Protein AF-A0A450WLZ1-F1 (afdb_monomer_lite)

Secondary structure (DSSP, 8-state):
---SS--S-HHHHHT-SGGGSHHHHTTSHHHHTTHHHHHTTSTTTS-TT-----HHHHHS-SSHHHHHHHHHHHHHHHHHHHTTSSSSHHHHHHHHHHHHHHHHHHHHHTTTHHHHTTS-GGG--

pLDDT: mean 86.76, std 15.59, range [37.06, 98.19]

Organism: NCBI:txid2126342

Foldseek 3Di:
DDDPPDPVDPCCLQPNCVVLDLCNVCVAVLCVVPVVVVVPPDCQCDHPVPHHDGPNLQQADPDNVSNNVSSVVCVVVVVVSVVCQRSDVVSCVVCVVVVVVVSVVVCVVVVVNSCVVPDDPVRDD

InterPro domains:
  IPR005126 NapC/NirT cytochrome c, N-terminal [PF03264] (16-125)
  IPR036280 Multiheme cytochrome superfamily [SSF48695] (17-120)
  IPR038266 NapC/NirT cytochrome c supe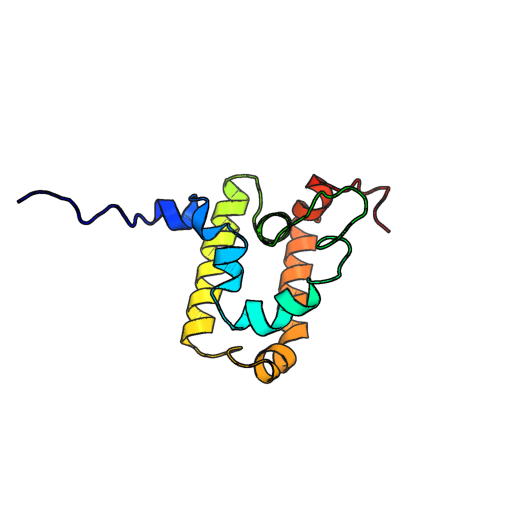rfamily [G3DSA:1.10.3820.10] (1-125)
  IPR051174 Cytochrome c-type Electron Transfer [PTHR30333] (3-121)

Structure (mmCIF, N/CA/C/O backbone):
data_AF-A0A450WLZ1-F1
#
_entry.id   AF-A0A450WLZ1-F1
#
loop_
_atom_site.group_PDB
_atom_site.id
_atom_site.type_symbol
_atom_site.label_atom_id
_atom_site.label_alt_id
_atom_site.label_comp_id
_atom_site.label_asym_id
_atom_site.label_entity_id
_atom_site.label_seq_id
_atom_site.pdbx_PDB_ins_code
_atom_site.Cartn_x
_atom_site.Cartn_y
_atom_site.Cartn_z
_atom_site.occupancy
_atom_site.B_iso_or_equiv
_atom_site.auth_seq_id
_atom_site.auth_comp_id
_atom_site.auth_asym_id
_atom_site.auth_atom_id
_atom_site.pdbx_PDB_model_num
ATOM 1 N N . MET A 1 1 ? -20.859 33.215 -15.738 1.00 41.16 1 MET A N 1
ATOM 2 C CA . MET A 1 1 ? -21.503 31.956 -16.168 1.00 41.16 1 MET A CA 1
ATOM 3 C C . MET A 1 1 ? -20.507 31.221 -17.057 1.00 41.16 1 MET A C 1
ATOM 5 O O . MET A 1 1 ? -20.238 31.728 -18.134 1.00 41.16 1 MET A O 1
ATOM 9 N N . GLY A 1 2 ? -19.891 30.125 -16.598 1.00 37.06 2 GLY A N 1
ATOM 10 C CA . GLY A 1 2 ? -18.996 29.325 -17.452 1.00 37.06 2 GLY A CA 1
ATOM 11 C C . GLY A 1 2 ? -17.795 28.695 -16.744 1.00 37.06 2 GLY A C 1
ATOM 12 O O . GLY A 1 2 ? -16.688 29.202 -16.850 1.00 37.06 2 GLY A O 1
ATOM 13 N N . THR A 1 3 ? -18.041 27.562 -16.078 1.00 39.88 3 THR A N 1
ATOM 14 C CA . THR A 1 3 ? -17.095 26.436 -15.887 1.00 39.88 3 THR A CA 1
ATOM 15 C C . THR A 1 3 ? -15.750 26.690 -15.177 1.00 39.88 3 THR A C 1
ATOM 17 O O . THR A 1 3 ? -14.693 26.656 -15.794 1.00 39.88 3 THR A O 1
ATOM 20 N N . ILE A 1 4 ? -15.776 26.783 -13.838 1.00 45.53 4 ILE A N 1
ATOM 21 C CA . ILE A 1 4 ? -14.622 26.493 -12.945 1.00 45.53 4 ILE A CA 1
ATOM 22 C C . ILE A 1 4 ? -15.029 25.444 -11.881 1.00 45.53 4 ILE A C 1
ATOM 24 O O . ILE A 1 4 ? -14.676 25.530 -10.714 1.00 45.53 4 ILE A O 1
ATOM 28 N N . LEU A 1 5 ? -15.831 24.440 -12.253 1.00 43.47 5 LEU A N 1
ATOM 29 C CA . LEU A 1 5 ? -16.276 23.378 -11.329 1.00 43.47 5 LEU A CA 1
ATOM 30 C C . LEU A 1 5 ? -16.303 21.995 -12.002 1.00 43.47 5 LEU A C 1
ATOM 32 O O . LEU A 1 5 ? -17.288 21.273 -11.922 1.00 43.47 5 LEU A O 1
ATOM 36 N N . GLY A 1 6 ? -15.225 21.624 -12.697 1.00 38.75 6 GLY A N 1
ATOM 37 C CA . GLY A 1 6 ? -15.117 20.303 -13.339 1.00 38.75 6 GLY A CA 1
ATOM 38 C C . GLY A 1 6 ? -13.728 19.664 -13.292 1.00 38.75 6 GLY A C 1
ATOM 39 O O . GLY A 1 6 ? -13.508 18.673 -13.974 1.00 38.75 6 GLY A O 1
ATOM 40 N N . GLY A 1 7 ? -12.793 20.240 -12.528 1.00 38.53 7 GLY A N 1
ATOM 41 C CA . GLY A 1 7 ? -11.370 19.869 -12.516 1.00 38.53 7 GLY A CA 1
ATOM 42 C C . GLY A 1 7 ? -10.919 18.969 -11.361 1.00 38.53 7 GLY A C 1
ATOM 43 O O . GLY A 1 7 ? -9.737 18.656 -11.279 1.00 38.53 7 GLY A O 1
ATOM 44 N N . CYS A 1 8 ? -11.824 18.509 -10.490 1.00 41.72 8 CYS A N 1
ATOM 45 C CA . CYS A 1 8 ? -11.565 17.375 -9.583 1.00 41.72 8 CYS A CA 1
ATOM 46 C C . CYS A 1 8 ? -11.779 16.052 -10.338 1.00 41.72 8 CYS A C 1
ATOM 48 O O . CYS A 1 8 ? -12.502 15.162 -9.893 1.00 41.72 8 CYS A O 1
ATOM 50 N N . SER A 1 9 ? -11.246 16.000 -11.557 1.00 47.72 9 SER A N 1
ATOM 51 C CA . SER A 1 9 ? -11.613 15.064 -12.605 1.00 47.72 9 SER A CA 1
ATOM 52 C C . SER A 1 9 ? -11.312 13.636 -12.175 1.00 47.72 9 SER A C 1
ATOM 54 O O . SER A 1 9 ? -10.248 13.354 -11.633 1.00 47.72 9 SER A O 1
ATOM 56 N N . PHE A 1 10 ? -12.220 12.720 -12.496 1.00 50.94 10 PHE A N 1
ATOM 57 C CA . PHE A 1 10 ? -12.046 11.266 -12.426 1.00 50.94 10 PHE A CA 1
ATOM 58 C C . PHE A 1 10 ? -10.652 10.793 -12.908 1.00 50.94 10 PHE A C 1
ATOM 60 O O . PHE A 1 10 ? -10.076 9.847 -12.371 1.00 50.94 10 PHE A O 1
ATOM 67 N N . ASP A 1 11 ? -10.061 11.534 -13.847 1.00 49.69 11 ASP A N 1
ATOM 68 C CA . ASP A 1 11 ? -8.704 11.359 -14.364 1.00 49.69 11 ASP A CA 1
ATOM 69 C C . ASP A 1 11 ? -7.594 11.543 -13.305 1.00 49.69 11 ASP A C 1
ATOM 71 O O . ASP A 1 11 ? -6.676 10.732 -13.215 1.00 49.69 11 ASP A O 1
ATOM 75 N N . ALA A 1 12 ? -7.703 12.526 -12.407 1.00 58.44 12 ALA A N 1
ATOM 76 C CA . ALA A 1 12 ? -6.740 12.733 -11.321 1.00 58.44 12 ALA A CA 1
ATOM 77 C C . ALA A 1 12 ? -6.743 11.579 -10.300 1.00 58.44 12 ALA A C 1
ATOM 79 O O . ALA A 1 12 ? -5.715 11.290 -9.692 1.00 58.44 12 ALA A O 1
ATOM 80 N N . MET A 1 13 ? -7.872 10.881 -10.140 1.00 61.84 13 MET A N 1
ATOM 81 C CA . MET A 1 13 ? -7.972 9.705 -9.271 1.00 61.84 13 MET A CA 1
ATOM 82 C C . MET A 1 13 ? -7.423 8.444 -9.955 1.00 61.84 13 MET A C 1
ATOM 84 O O . MET A 1 13 ? -6.726 7.643 -9.322 1.00 61.84 13 MET A O 1
ATOM 88 N N . LEU A 1 14 ? -7.707 8.276 -11.254 1.00 68.75 14 LEU A N 1
ATOM 89 C CA . LEU A 1 14 ? -7.327 7.092 -12.029 1.00 68.75 14 LEU A CA 1
ATOM 90 C C . LEU A 1 14 ? -5.892 7.112 -12.570 1.00 68.75 14 LEU A C 1
ATOM 92 O O . LEU A 1 14 ? -5.263 6.063 -12.683 1.00 68.75 14 LEU A O 1
ATOM 96 N N . THR A 1 15 ? -5.343 8.271 -12.902 1.00 67.88 15 THR A N 1
ATOM 97 C CA . THR A 1 15 ? -3.999 8.371 -13.493 1.00 67.88 15 THR A CA 1
ATOM 98 C C . THR A 1 15 ? -3.092 9.340 -12.745 1.00 67.88 15 THR A C 1
ATOM 100 O O . THR A 1 15 ? -1.868 9.207 -12.845 1.00 67.88 15 THR A O 1
ATOM 103 N N . GLY A 1 16 ? -3.667 10.244 -11.946 1.00 71.94 16 GLY A N 1
ATOM 104 C CA . GLY A 1 16 ? -2.936 11.250 -11.185 1.00 71.94 16 GLY A CA 1
ATOM 105 C C . GLY A 1 16 ? -2.039 10.676 -10.085 1.00 71.94 16 GLY A C 1
ATOM 106 O O . GLY A 1 16 ? -2.335 9.663 -9.454 1.00 71.94 16 GLY A O 1
ATOM 107 N N . LYS A 1 17 ? -0.919 11.371 -9.857 1.00 73.94 17 LYS A N 1
ATOM 108 C CA . LYS A 1 17 ? 0.143 10.975 -8.917 1.00 73.94 17 LYS A CA 1
ATOM 109 C C . LYS A 1 17 ? -0.215 11.206 -7.446 1.00 73.94 17 LYS A C 1
ATOM 111 O O . LYS A 1 17 ? 0.434 10.651 -6.570 1.00 73.94 17 LYS A O 1
ATOM 116 N N . THR A 1 18 ? -1.223 12.027 -7.159 1.00 83.00 18 THR A N 1
ATOM 117 C CA . THR A 1 18 ? -1.636 12.353 -5.784 1.00 83.00 18 THR A CA 1
ATOM 118 C C . THR A 1 18 ? -2.213 11.131 -5.080 1.00 83.00 18 THR A C 1
ATOM 120 O O . THR A 1 18 ? -1.766 10.789 -3.993 1.00 83.00 18 THR A O 1
ATOM 123 N N . ALA A 1 19 ? -3.121 10.419 -5.749 1.00 82.69 19 ALA A N 1
ATOM 124 C CA . ALA A 1 19 ? -3.712 9.173 -5.268 1.00 82.69 19 ALA A CA 1
ATOM 125 C C . ALA A 1 19 ? -2.750 7.968 -5.335 1.00 82.69 19 ALA A C 1
ATOM 127 O O . ALA A 1 19 ? -3.138 6.857 -4.982 1.00 82.69 19 ALA A O 1
ATOM 128 N N . ASP A 1 20 ? -1.522 8.176 -5.821 1.00 89.19 20 ASP A N 1
ATOM 129 C CA . ASP A 1 20 ? -0.455 7.174 -5.810 1.00 89.19 20 ASP A CA 1
ATOM 130 C C . ASP A 1 20 ? 0.552 7.418 -4.676 1.00 89.19 20 ASP A C 1
ATOM 132 O O . ASP A 1 20 ? 1.356 6.546 -4.376 1.00 89.19 20 ASP A O 1
ATOM 136 N N . ALA A 1 21 ? 0.553 8.592 -4.044 1.00 91.12 21 ALA A N 1
ATOM 137 C CA . ALA A 1 21 ? 1.549 8.923 -3.034 1.00 91.12 21 ALA A CA 1
ATOM 138 C C . ALA A 1 21 ? 1.350 8.109 -1.742 1.00 91.12 21 ALA A C 1
ATOM 140 O O . ALA A 1 21 ? 0.221 7.923 -1.290 1.00 91.12 21 ALA A O 1
ATOM 141 N N . GLU A 1 22 ? 2.447 7.724 -1.080 1.00 93.81 22 GLU A N 1
ATOM 142 C CA . GLU A 1 22 ? 2.417 7.084 0.250 1.00 93.81 22 GLU A CA 1
ATOM 143 C C . GLU A 1 22 ? 1.579 7.899 1.247 1.00 93.81 22 GLU A C 1
ATOM 145 O O . GLU A 1 22 ? 0.730 7.340 1.937 1.00 93.81 22 GLU A O 1
ATOM 150 N N . ALA A 1 23 ? 1.724 9.231 1.233 1.00 92.81 23 ALA A N 1
ATOM 151 C CA . ALA A 1 23 ? 0.946 10.152 2.063 1.00 92.81 23 ALA A CA 1
ATOM 152 C C . ALA A 1 23 ? -0.576 10.036 1.853 1.00 92.81 23 ALA A C 1
ATOM 154 O O . ALA A 1 23 ? -1.339 10.230 2.795 1.00 92.81 23 ALA A O 1
ATOM 155 N N . TYR A 1 24 ? -1.026 9.707 0.638 1.00 91.75 24 TYR A N 1
ATOM 156 C CA . TYR A 1 24 ? -2.439 9.452 0.368 1.00 91.75 24 TYR A CA 1
ATOM 157 C C . TYR A 1 24 ? -2.868 8.094 0.927 1.00 91.75 24 TYR A C 1
ATOM 159 O O . TYR A 1 24 ? -3.894 8.011 1.599 1.00 91.75 24 TYR A O 1
ATOM 167 N N . CYS A 1 25 ? -2.065 7.046 0.725 1.00 92.00 25 CYS A N 1
ATOM 168 C CA . CYS A 1 25 ? -2.351 5.713 1.260 1.00 92.00 25 CYS A CA 1
ATOM 169 C C . CYS A 1 25 ? -2.506 5.725 2.790 1.00 92.00 25 CYS A C 1
ATOM 171 O O . CYS A 1 25 ? -3.435 5.119 3.313 1.00 92.00 25 CYS A O 1
ATOM 173 N N . ILE A 1 26 ? -1.644 6.457 3.503 1.00 95.44 26 ILE A N 1
ATOM 174 C CA . ILE A 1 26 ? -1.684 6.557 4.974 1.00 95.44 26 ILE A CA 1
ATOM 175 C C . ILE A 1 26 ? -2.569 7.701 5.491 1.00 95.44 26 ILE A C 1
ATOM 177 O O . ILE A 1 26 ? -2.573 7.989 6.688 1.00 95.44 26 ILE A O 1
ATOM 181 N N . SER A 1 27 ? -3.317 8.372 4.611 1.00 94.12 27 SER A N 1
ATOM 182 C CA . SER A 1 27 ? -4.311 9.364 5.040 1.00 94.12 27 SER A CA 1
ATOM 183 C C . SER A 1 27 ? -5.518 8.704 5.723 1.00 94.12 27 SER A C 1
ATOM 185 O O . SER A 1 27 ? -6.153 9.315 6.582 1.00 94.12 27 SER A O 1
ATOM 187 N N . CYS A 1 28 ? -5.782 7.435 5.395 1.00 93.44 28 CYS A N 1
ATOM 188 C CA . CYS A 1 28 ? -6.763 6.580 6.053 1.00 93.44 28 CYS A CA 1
ATOM 189 C C . CYS A 1 28 ? -6.135 5.862 7.259 1.00 93.44 28 CYS A C 1
ATOM 191 O O . CYS A 1 28 ? -5.003 5.372 7.199 1.00 93.44 28 CYS A O 1
ATOM 193 N N . HIS A 1 29 ? -6.888 5.781 8.355 1.00 95.44 29 HIS A N 1
ATOM 194 C CA . HIS A 1 29 ? -6.420 5.211 9.618 1.00 95.44 29 HIS A CA 1
ATOM 195 C C . HIS A 1 29 ? -6.209 3.694 9.522 1.00 95.44 29 HIS A C 1
ATOM 197 O O . HIS A 1 29 ? -5.293 3.167 10.144 1.00 95.44 29 HIS A O 1
ATOM 203 N N . GLU A 1 30 ? -6.970 3.002 8.672 1.00 96.00 30 GLU A N 1
ATOM 204 C CA . GLU A 1 30 ? -6.898 1.550 8.514 1.00 96.00 30 GLU A CA 1
ATOM 205 C C . GLU A 1 30 ? -5.520 1.088 8.061 1.00 96.00 30 GLU A C 1
ATOM 207 O O . GLU A 1 30 ? -5.025 0.089 8.564 1.00 96.00 30 GLU A O 1
ATOM 212 N N . LEU A 1 31 ? -4.878 1.817 7.143 1.00 95.94 31 LEU A N 1
ATOM 213 C CA . LEU A 1 31 ? -3.515 1.508 6.705 1.00 95.94 31 LEU A CA 1
ATOM 214 C C . LEU A 1 31 ? -2.466 2.122 7.631 1.00 95.94 31 LEU A C 1
ATOM 216 O O . LEU A 1 31 ? -1.477 1.460 7.945 1.00 95.94 31 LEU A O 1
ATOM 220 N N . ARG A 1 32 ? -2.677 3.369 8.074 1.00 96.81 32 ARG A N 1
ATOM 221 C CA . ARG A 1 32 ? -1.730 4.107 8.923 1.00 96.81 32 ARG A CA 1
ATOM 222 C C . ARG A 1 32 ? -1.474 3.409 10.256 1.00 96.81 32 ARG A C 1
ATOM 224 O O . ARG A 1 32 ? -0.328 3.356 10.698 1.00 96.81 32 ARG A O 1
ATOM 231 N N . ASP A 1 33 ? -2.524 2.886 10.876 1.00 96.56 33 ASP A N 1
ATOM 232 C CA . ASP A 1 33 ? -2.472 2.351 12.237 1.00 96.56 33 ASP A CA 1
ATOM 233 C C . ASP A 1 33 ? -2.195 0.833 12.246 1.00 96.56 33 ASP A C 1
ATOM 235 O O . ASP A 1 33 ? -1.989 0.258 13.311 1.00 96.56 33 ASP A O 1
ATOM 239 N N . THR A 1 34 ? -2.137 0.186 11.069 1.00 95.62 34 THR A N 1
ATOM 240 C CA . THR A 1 34 ? -1.841 -1.252 10.919 1.00 95.62 34 THR A CA 1
ATOM 241 C C . THR A 1 34 ? -0.608 -1.496 10.031 1.00 95.62 34 THR A C 1
ATOM 243 O O . THR A 1 34 ? 0.524 -1.353 10.489 1.00 95.62 34 THR A O 1
ATOM 246 N N . VAL A 1 35 ? -0.798 -1.802 8.744 1.00 95.38 35 VAL A N 1
ATOM 247 C CA . VAL A 1 35 ? 0.231 -2.240 7.788 1.00 95.38 35 VAL A CA 1
ATOM 248 C C . VAL A 1 35 ? 1.367 -1.231 7.652 1.00 95.38 35 VAL A C 1
ATOM 250 O O . VAL A 1 35 ? 2.513 -1.628 7.460 1.00 95.38 35 VAL A O 1
ATOM 253 N N . TYR A 1 36 ? 1.090 0.071 7.768 1.00 96.88 36 TYR A N 1
ATOM 254 C CA . TYR A 1 36 ? 2.152 1.072 7.733 1.00 96.88 36 TYR A CA 1
ATOM 255 C C . TYR A 1 36 ? 3.128 0.895 8.899 1.00 96.88 36 TYR A C 1
ATOM 257 O O . TYR A 1 36 ? 4.332 0.939 8.670 1.00 96.88 36 TYR A O 1
ATOM 265 N N . GLN A 1 37 ? 2.638 0.605 10.109 1.00 96.50 37 GLN A N 1
ATOM 266 C CA . GLN A 1 37 ? 3.491 0.351 11.275 1.00 96.50 37 GLN A CA 1
ATOM 267 C C . GLN A 1 37 ? 4.359 -0.899 11.090 1.00 96.50 37 GLN A C 1
ATOM 269 O O . GLN A 1 37 ? 5.510 -0.902 11.505 1.00 96.50 37 GLN A O 1
ATOM 274 N N . GLU A 1 38 ? 3.841 -1.932 10.420 1.00 94.12 38 GLU A N 1
ATOM 275 C CA . GLU A 1 38 ? 4.607 -3.142 10.081 1.00 94.12 38 GLU A CA 1
ATOM 276 C C . GLU A 1 38 ? 5.650 -2.899 8.992 1.00 94.12 38 GLU A C 1
ATOM 278 O O . GLU A 1 38 ? 6.704 -3.528 8.985 1.00 94.12 38 GLU A O 1
ATOM 283 N N . TYR A 1 39 ? 5.350 -2.008 8.048 1.00 95.00 39 TYR A N 1
ATOM 284 C CA . TYR A 1 39 ? 6.284 -1.613 7.004 1.00 95.00 39 TYR A CA 1
ATOM 285 C C . TYR A 1 39 ? 7.459 -0.812 7.579 1.00 95.00 39 TYR A C 1
ATOM 287 O O . TYR A 1 39 ? 8.594 -0.990 7.119 1.00 95.00 39 TYR A O 1
ATOM 295 N N . LEU A 1 40 ? 7.218 0.035 8.587 1.00 94.38 40 LEU A N 1
ATOM 296 C CA . LEU A 1 40 ? 8.280 0.750 9.293 1.00 94.38 40 LEU A CA 1
ATOM 297 C C . LEU A 1 40 ? 9.285 -0.251 9.886 1.00 94.38 40 LEU A C 1
ATOM 299 O O . LEU A 1 40 ? 8.931 -1.206 10.565 1.00 94.38 40 LEU A O 1
ATOM 303 N N . GLY A 1 41 ? 10.569 -0.034 9.607 1.00 89.00 41 GLY A N 1
ATOM 304 C CA . GLY A 1 41 ? 11.648 -0.920 10.061 1.00 89.00 41 GLY A CA 1
ATOM 305 C C . GLY A 1 41 ? 11.920 -2.138 9.168 1.00 89.00 41 GLY A C 1
ATOM 306 O O . GLY A 1 41 ? 12.881 -2.861 9.423 1.00 89.00 41 GLY A O 1
ATOM 307 N N . THR A 1 42 ? 11.154 -2.352 8.093 1.00 93.81 42 THR A N 1
ATOM 308 C CA . THR A 1 42 ? 11.489 -3.369 7.079 1.00 93.81 42 THR A CA 1
ATOM 309 C C . THR A 1 42 ? 12.653 -2.929 6.188 1.00 93.81 42 THR A C 1
ATOM 311 O O . THR A 1 42 ? 12.958 -1.741 6.080 1.00 93.81 42 THR A O 1
ATOM 314 N N . ILE A 1 43 ? 13.247 -3.877 5.453 1.00 92.06 43 ILE A N 1
ATOM 315 C CA . ILE A 1 43 ? 14.296 -3.597 4.454 1.00 92.06 43 ILE A CA 1
ATOM 316 C C . ILE A 1 43 ? 13.831 -2.661 3.322 1.00 92.06 43 ILE A C 1
ATOM 318 O O . ILE A 1 43 ? 14.642 -1.962 2.711 1.00 92.06 43 ILE A O 1
ATOM 322 N N . HIS A 1 44 ? 12.522 -2.626 3.052 1.00 93.00 44 HIS A N 1
ATOM 323 C CA . HIS A 1 44 ? 11.924 -1.742 2.052 1.00 93.00 44 HIS A CA 1
ATOM 324 C C . HIS A 1 44 ? 11.747 -0.317 2.586 1.00 93.00 44 HIS A C 1
ATOM 326 O O . HIS A 1 44 ? 11.876 0.643 1.824 1.00 93.00 44 HIS A O 1
ATOM 332 N N . HIS A 1 45 ? 11.531 -0.172 3.898 1.00 92.94 45 HIS A N 1
ATOM 333 C CA . HIS A 1 45 ? 11.482 1.123 4.563 1.00 92.94 45 HIS A CA 1
ATOM 334 C C . HIS A 1 45 ? 12.876 1.695 4.837 1.00 92.94 45 HIS A C 1
ATOM 336 O O . HIS A 1 45 ? 13.104 2.874 4.588 1.00 92.94 45 HIS A O 1
ATOM 342 N N . PHE A 1 46 ? 13.810 0.890 5.342 1.00 89.12 46 PHE A N 1
ATOM 343 C CA . PHE A 1 46 ? 15.152 1.337 5.704 1.00 89.12 46 PHE A CA 1
ATOM 344 C C . PHE A 1 46 ? 16.206 0.352 5.200 1.00 89.12 46 PHE A C 1
ATOM 346 O O . PHE A 1 46 ? 16.206 -0.824 5.558 1.00 89.12 46 PHE A O 1
ATOM 353 N N . ASN A 1 47 ? 17.144 0.841 4.389 1.00 85.62 47 ASN A N 1
ATOM 354 C CA . ASN A 1 47 ? 18.264 0.046 3.900 1.00 85.62 47 ASN A CA 1
ATOM 355 C C . ASN A 1 47 ? 19.544 0.867 3.769 1.00 85.62 47 ASN A C 1
ATOM 357 O O . ASN A 1 47 ? 19.539 2.095 3.719 1.00 85.62 47 ASN A O 1
ATOM 361 N N . ARG A 1 48 ? 20.656 0.134 3.665 1.00 88.06 48 ARG A N 1
ATOM 362 C CA . ARG A 1 48 ? 22.022 0.668 3.589 1.00 88.06 48 ARG A CA 1
ATOM 363 C C . ARG A 1 48 ? 22.291 1.553 2.368 1.00 88.06 48 ARG A C 1
ATOM 365 O O . ARG A 1 48 ? 23.229 2.335 2.391 1.00 88.06 48 ARG A O 1
ATOM 372 N N . THR A 1 49 ? 21.509 1.397 1.302 1.00 88.88 49 THR A N 1
ATOM 373 C CA . THR A 1 49 ? 21.679 2.123 0.036 1.00 88.88 49 THR A CA 1
ATOM 374 C C . THR A 1 49 ? 20.883 3.427 -0.019 1.00 88.88 49 THR A C 1
ATOM 376 O O . THR A 1 49 ? 21.084 4.215 -0.936 1.00 88.88 49 THR A O 1
ATOM 379 N N . GLY A 1 50 ? 19.974 3.664 0.935 1.00 84.19 50 GLY A N 1
ATOM 380 C CA . GLY A 1 50 ? 19.142 4.872 0.994 1.00 84.19 50 GLY A CA 1
ATOM 381 C C . GLY A 1 50 ? 17.983 4.919 -0.014 1.00 84.19 50 GLY A C 1
ATOM 382 O O . GLY A 1 50 ? 17.251 5.905 -0.049 1.00 84.19 50 GLY A O 1
ATOM 383 N N . VAL A 1 51 ? 17.782 3.867 -0.814 1.00 87.19 51 VAL A N 1
ATOM 384 C CA . VAL A 1 51 ? 16.697 3.761 -1.804 1.00 87.19 51 VAL A CA 1
ATOM 385 C C . VAL A 1 51 ? 15.490 3.117 -1.140 1.00 87.19 51 VAL A C 1
ATOM 387 O O . VAL A 1 51 ? 15.559 1.952 -0.781 1.00 87.19 51 VAL A O 1
ATOM 390 N N . ARG A 1 52 ? 14.373 3.826 -0.984 1.00 90.31 52 ARG A N 1
ATOM 391 C CA . ARG A 1 52 ? 13.186 3.291 -0.294 1.00 90.31 52 ARG A CA 1
ATOM 392 C C . ARG A 1 52 ? 12.112 2.874 -1.291 1.00 90.31 52 ARG A C 1
ATOM 394 O O . ARG A 1 52 ? 11.788 3.650 -2.185 1.00 90.31 52 ARG A O 1
ATOM 401 N N . ALA A 1 53 ? 11.551 1.681 -1.103 1.00 92.94 53 ALA A N 1
ATOM 402 C CA . ALA A 1 53 ? 10.345 1.257 -1.806 1.00 92.94 53 ALA A CA 1
ATOM 403 C C . ALA A 1 53 ? 9.138 1.631 -0.946 1.00 92.94 53 ALA A C 1
ATOM 405 O O . ALA A 1 53 ? 9.031 1.203 0.200 1.00 92.94 53 ALA A O 1
ATOM 406 N N . THR A 1 54 ? 8.253 2.454 -1.492 1.00 93.44 54 THR A N 1
ATOM 407 C CA . THR A 1 54 ? 7.083 2.998 -0.795 1.00 93.44 54 THR A CA 1
ATOM 408 C C . THR A 1 54 ? 5.807 2.251 -1.188 1.00 93.44 54 THR A C 1
ATOM 410 O O . THR A 1 54 ? 5.824 1.375 -2.053 1.00 93.44 54 THR A O 1
ATOM 413 N N . CYS A 1 55 ? 4.667 2.590 -0.574 1.00 93.75 55 CYS A N 1
ATOM 414 C CA . CYS A 1 55 ? 3.373 1.961 -0.871 1.00 93.75 55 CYS A CA 1
ATOM 415 C C . CYS A 1 55 ? 3.068 1.777 -2.378 1.00 93.75 55 CYS A C 1
ATOM 417 O O . CYS A 1 55 ? 2.732 0.652 -2.766 1.00 93.75 55 CYS A O 1
ATOM 419 N N . PRO A 1 56 ? 3.171 2.810 -3.247 1.00 93.12 56 PRO A N 1
ATOM 420 C CA . PRO A 1 56 ? 2.890 2.653 -4.674 1.00 93.12 56 PRO A CA 1
ATOM 421 C C . PRO A 1 56 ? 3.823 1.691 -5.395 1.00 93.12 56 PRO A C 1
ATOM 423 O O . PRO A 1 56 ? 3.375 1.045 -6.337 1.00 93.12 56 PRO A O 1
ATOM 426 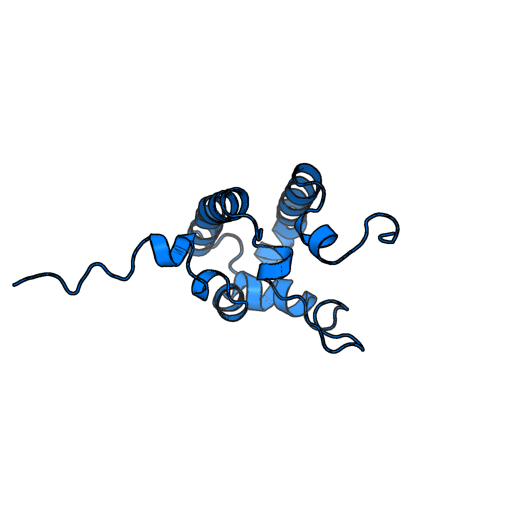N N . ASP A 1 57 ? 5.079 1.568 -4.967 1.00 93.69 57 ASP A N 1
ATOM 427 C CA . ASP A 1 57 ? 6.058 0.725 -5.655 1.00 93.69 57 ASP A CA 1
ATOM 428 C C . ASP A 1 57 ? 5.650 -0.754 -5.625 1.00 93.69 57 ASP A C 1
ATOM 430 O O . ASP A 1 57 ? 5.882 -1.475 -6.594 1.00 93.69 57 ASP A O 1
ATOM 434 N N . CYS A 1 58 ? 4.968 -1.178 -4.556 1.00 92.25 58 CYS A N 1
ATOM 435 C CA . CYS A 1 58 ? 4.474 -2.546 -4.388 1.00 92.25 58 CYS A CA 1
ATOM 436 C C . CYS A 1 58 ? 2.983 -2.710 -4.734 1.00 92.25 58 CYS A C 1
ATOM 438 O O . CYS A 1 58 ? 2.572 -3.776 -5.190 1.00 92.25 58 CYS A O 1
ATOM 440 N N . HIS A 1 59 ? 2.146 -1.692 -4.498 1.00 92.50 59 HIS A N 1
ATOM 441 C CA . HIS A 1 59 ? 0.686 -1.816 -4.631 1.00 92.50 59 HIS A CA 1
ATOM 442 C C . HIS A 1 59 ? 0.097 -1.211 -5.909 1.00 92.50 59 HIS A C 1
ATOM 444 O O . HIS A 1 59 ? -1.060 -1.509 -6.229 1.00 92.50 59 HIS A O 1
ATOM 450 N N . ILE A 1 60 ? 0.841 -0.371 -6.634 1.00 92.25 60 ILE A N 1
ATOM 451 C CA . ILE A 1 60 ? 0.361 0.323 -7.832 1.00 92.25 60 ILE A CA 1
ATOM 452 C C . ILE A 1 60 ? 1.235 -0.075 -9.025 1.00 92.25 60 ILE A C 1
ATOM 454 O O . ILE A 1 60 ? 2.380 0.359 -9.137 1.00 92.25 60 ILE A O 1
ATOM 458 N N . PRO A 1 61 ? 0.700 -0.870 -9.968 1.00 93.56 61 PRO A N 1
ATOM 459 C CA . PRO A 1 61 ? 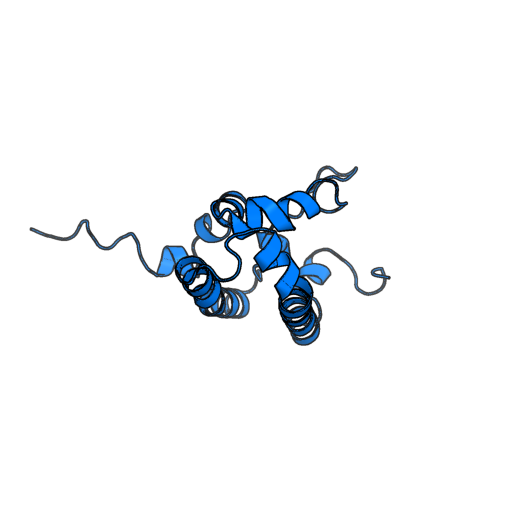1.459 -1.263 -11.145 1.00 93.56 61 PRO A CA 1
ATOM 460 C C . PRO A 1 61 ? 1.931 -0.043 -11.946 1.00 93.56 61 PRO A C 1
ATOM 462 O O . PRO A 1 61 ? 1.161 0.888 -12.180 1.00 93.56 61 PRO A O 1
ATOM 465 N N . ARG A 1 62 ? 3.175 -0.070 -12.436 1.00 90.38 62 ARG A N 1
ATOM 466 C CA . ARG A 1 62 ? 3.699 0.979 -13.332 1.00 90.38 62 ARG A CA 1
ATOM 467 C C . ARG A 1 62 ? 3.040 0.986 -14.722 1.00 90.38 62 ARG A C 1
ATOM 469 O O . ARG A 1 62 ? 2.766 2.077 -15.223 1.00 90.38 62 ARG A O 1
ATOM 476 N N . PRO A 1 63 ? 2.764 -0.170 -15.368 1.00 92.00 63 PRO A N 1
ATOM 477 C CA . PRO A 1 63 ? 2.121 -0.174 -16.680 1.00 92.00 63 PRO A CA 1
ATOM 478 C C . PRO A 1 63 ? 0.675 0.334 -16.606 1.00 92.00 63 PRO A C 1
ATOM 480 O O . PRO A 1 63 ? -0.068 -0.009 -15.684 1.00 92.00 63 PRO A O 1
ATOM 483 N N . LEU A 1 64 ? 0.260 1.110 -17.611 1.00 90.19 64 LEU A N 1
ATOM 484 C CA . LEU A 1 64 ? -1.011 1.844 -17.605 1.00 90.19 64 LEU A CA 1
ATOM 485 C C . LEU A 1 64 ? -2.239 0.946 -17.392 1.00 90.19 64 LEU A C 1
ATOM 487 O O . LEU A 1 64 ? -3.054 1.219 -16.515 1.00 90.19 64 LEU A O 1
ATOM 491 N N . PHE A 1 65 ? -2.381 -0.135 -18.165 1.00 92.56 65 PHE A N 1
ATOM 492 C CA . PHE A 1 65 ? -3.576 -0.983 -18.081 1.00 92.56 65 PHE A CA 1
ATOM 493 C C . PHE A 1 65 ? -3.715 -1.694 -16.719 1.00 92.56 65 PHE A C 1
ATOM 495 O O . PHE A 1 65 ? -4.773 -1.569 -16.097 1.00 92.56 65 PHE A O 1
ATOM 502 N N . PRO A 1 66 ? -2.674 -2.364 -16.181 1.00 93.56 66 PRO A N 1
ATOM 503 C CA . PRO A 1 66 ? -2.697 -2.876 -14.812 1.00 93.56 66 PRO A CA 1
ATOM 504 C C . PRO A 1 66 ? -2.954 -1.802 -13.745 1.00 93.56 66 PRO A C 1
ATOM 506 O O . PRO A 1 66 ? -3.710 -2.060 -12.806 1.00 93.56 66 PRO A O 1
ATOM 509 N N . LYS A 1 67 ? -2.383 -0.596 -13.891 1.00 92.44 67 LYS A N 1
ATOM 510 C CA . LYS A 1 67 ? -2.620 0.529 -12.971 1.00 92.44 67 LYS A CA 1
ATOM 511 C C . LYS A 1 67 ? -4.102 0.882 -12.895 1.00 92.44 67 LYS A C 1
ATOM 513 O O . LYS A 1 67 ? -4.675 0.934 -11.805 1.00 92.44 67 LYS A O 1
ATOM 518 N N . LEU A 1 68 ? -4.730 1.079 -14.055 1.00 91.62 68 LEU A N 1
ATOM 519 C CA . LEU A 1 68 ? -6.154 1.395 -14.158 1.00 91.62 68 LEU A CA 1
ATOM 520 C C . LEU A 1 68 ? -7.010 0.283 -13.543 1.00 91.62 68 LEU A C 1
ATOM 522 O O . LEU A 1 68 ? -7.883 0.563 -12.724 1.00 91.62 68 LEU A O 1
ATOM 526 N N . ALA A 1 69 ? -6.709 -0.982 -13.853 1.00 92.44 69 ALA A N 1
ATOM 527 C CA . ALA A 1 69 ? -7.415 -2.122 -13.275 1.00 92.44 69 ALA A CA 1
ATOM 528 C C . ALA A 1 69 ? -7.309 -2.157 -11.739 1.00 92.44 69 ALA A C 1
ATOM 530 O O . ALA A 1 69 ? -8.309 -2.390 -11.054 1.00 92.44 69 ALA A O 1
ATOM 531 N N . ARG A 1 70 ? -6.123 -1.886 -11.172 1.00 92.81 70 ARG A N 1
ATOM 532 C CA . ARG A 1 70 ? -5.944 -1.835 -9.715 1.00 92.81 70 ARG A CA 1
ATOM 533 C C . ARG A 1 70 ? -6.724 -0.684 -9.089 1.00 92.81 70 ARG A C 1
ATOM 535 O O . ARG A 1 70 ? -7.339 -0.902 -8.046 1.00 92.81 70 ARG A O 1
ATOM 542 N N . LYS A 1 71 ? -6.741 0.496 -9.710 1.00 90.62 71 LYS A N 1
ATOM 543 C CA . LYS A 1 71 ? -7.479 1.658 -9.197 1.00 90.62 71 LYS A CA 1
ATOM 544 C C . LYS A 1 71 ? -8.993 1.481 -9.255 1.00 90.62 71 LYS A C 1
ATOM 546 O O . LYS A 1 71 ? -9.661 1.815 -8.285 1.00 90.62 71 LYS A O 1
ATOM 551 N N . VAL A 1 72 ? -9.530 0.848 -10.301 1.00 90.69 72 VAL A N 1
ATOM 552 C CA . VAL A 1 72 ? -10.950 0.448 -10.332 1.00 90.69 72 VAL A CA 1
ATOM 553 C C . VAL A 1 72 ? -11.264 -0.513 -9.182 1.00 90.69 72 VAL A C 1
ATOM 555 O O . VAL A 1 72 ? -12.244 -0.321 -8.468 1.00 90.69 72 VAL A O 1
ATOM 558 N N . ARG A 1 73 ? -10.401 -1.506 -8.923 1.00 91.44 73 ARG A N 1
ATOM 559 C CA . ARG A 1 73 ? -10.564 -2.404 -7.764 1.00 91.44 73 ARG A CA 1
ATOM 560 C C . ARG A 1 73 ? -10.447 -1.671 -6.422 1.00 91.44 73 ARG A C 1
ATOM 562 O O . ARG A 1 73 ? -11.080 -2.090 -5.462 1.00 91.44 73 ARG A O 1
ATOM 569 N N . ALA A 1 74 ? -9.664 -0.594 -6.345 1.00 90.88 74 ALA A N 1
ATOM 570 C CA . ALA A 1 74 ? -9.462 0.184 -5.118 1.00 90.88 74 ALA A CA 1
ATOM 571 C C . ALA A 1 74 ? -10.704 0.989 -4.711 1.00 90.88 74 ALA A C 1
ATOM 573 O O . ALA A 1 74 ? -10.823 1.376 -3.555 1.00 90.88 74 ALA A O 1
ATOM 574 N N . VAL A 1 75 ? -11.680 1.166 -5.609 1.00 90.31 75 VAL A N 1
ATOM 575 C CA . VAL A 1 75 ? -12.994 1.725 -5.248 1.00 90.31 75 VAL A CA 1
ATOM 576 C C . VAL A 1 75 ? -13.670 0.887 -4.156 1.00 90.31 75 VAL A C 1
ATOM 578 O O . VAL A 1 75 ? -14.351 1.437 -3.292 1.00 90.31 75 VAL A O 1
ATOM 581 N N . ASN A 1 76 ? -13.436 -0.431 -4.129 1.00 92.75 76 ASN A N 1
ATOM 582 C CA . ASN A 1 76 ? -13.917 -1.270 -3.035 1.00 92.75 76 ASN A CA 1
ATOM 583 C C . ASN A 1 76 ? -13.288 -0.873 -1.691 1.00 92.75 76 ASN A C 1
ATOM 585 O O . ASN A 1 76 ? -13.975 -0.938 -0.683 1.00 92.75 76 ASN A O 1
ATOM 589 N N . ASP A 1 77 ? -12.031 -0.433 -1.657 1.00 92.94 77 ASP A N 1
ATOM 590 C CA . ASP A 1 77 ? -11.363 -0.043 -0.410 1.00 92.94 77 ASP A CA 1
ATOM 591 C C . ASP A 1 77 ? -12.064 1.190 0.200 1.00 92.94 77 ASP A C 1
ATOM 593 O O . ASP A 1 77 ? -12.348 1.208 1.396 1.00 92.94 77 ASP A O 1
ATOM 597 N N . LEU A 1 78 ? -12.497 2.145 -0.637 1.00 91.94 78 LEU A N 1
ATOM 598 C CA . LEU A 1 78 ? -13.328 3.285 -0.215 1.00 91.94 78 LEU A CA 1
ATOM 599 C C . LEU A 1 78 ? -14.714 2.855 0.285 1.00 91.94 78 LEU A C 1
ATOM 601 O O . LEU A 1 78 ? -15.196 3.360 1.297 1.00 91.94 78 LEU A O 1
ATOM 605 N N . TYR A 1 79 ? -15.362 1.909 -0.398 1.00 94.12 79 TYR A N 1
ATOM 606 C CA . TYR A 1 79 ? -16.641 1.365 0.065 1.00 94.12 79 TYR A CA 1
ATOM 607 C C . TYR A 1 79 ? -16.500 0.674 1.431 1.00 94.12 79 TYR A C 1
ATOM 609 O O . TYR A 1 79 ? -17.327 0.882 2.315 1.00 94.12 79 TYR A O 1
ATOM 617 N N . GLN A 1 80 ? -15.441 -0.119 1.630 1.00 95.88 80 GLN A N 1
ATOM 618 C CA . GLN A 1 80 ? -15.193 -0.824 2.890 1.00 95.88 80 GLN A CA 1
ATOM 619 C C . GLN A 1 80 ? -14.819 0.126 4.039 1.00 95.88 80 GLN A C 1
ATOM 621 O O . GLN A 1 80 ? -15.164 -0.188 5.180 1.00 95.88 80 GLN A O 1
ATOM 626 N N . HIS A 1 81 ? -14.167 1.257 3.738 1.00 94.06 81 HIS A N 1
ATOM 627 C CA . HIS A 1 81 ? -13.934 2.358 4.679 1.00 94.06 81 HIS A CA 1
ATOM 628 C C . HIS A 1 81 ? -15.266 2.935 5.174 1.00 94.06 81 HIS A C 1
ATOM 630 O O . HIS A 1 81 ? -15.535 2.934 6.371 1.00 94.06 81 HIS A O 1
ATOM 636 N N . VAL A 1 82 ? -16.161 3.325 4.255 1.00 96.00 82 VAL A N 1
ATOM 637 C CA . VAL A 1 82 ? -17.495 3.847 4.618 1.00 96.00 82 VAL A CA 1
ATOM 638 C C . VAL A 1 82 ? -18.329 2.802 5.366 1.00 96.00 82 VAL A C 1
ATOM 640 O O . VAL A 1 82 ? -19.071 3.138 6.284 1.00 96.00 82 VAL A O 1
ATOM 643 N N . ALA A 1 83 ? -18.197 1.525 5.006 1.00 97.12 83 ALA A N 1
ATOM 644 C CA . ALA A 1 83 ? -18.872 0.424 5.684 1.00 97.12 83 ALA A CA 1
ATOM 645 C C . ALA A 1 83 ? -18.225 0.020 7.030 1.00 97.12 83 ALA A C 1
ATOM 647 O O . ALA A 1 83 ? -18.755 -0.867 7.701 1.00 97.12 83 ALA A O 1
ATOM 648 N N . GLY A 1 84 ? -17.096 0.622 7.428 1.00 96.69 84 GLY A N 1
ATOM 649 C CA . GLY A 1 84 ? -16.462 0.403 8.735 1.00 96.69 84 GLY A CA 1
ATOM 650 C C . GLY A 1 84 ? -16.010 -1.039 8.974 1.00 96.69 84 GLY A C 1
ATOM 651 O O . GLY A 1 84 ? -16.136 -1.582 10.078 1.00 96.69 84 GLY A O 1
ATOM 652 N N . THR A 1 85 ? -15.562 -1.730 7.922 1.00 96.19 85 THR A N 1
ATOM 653 C CA . THR A 1 85 ? -15.368 -3.185 8.016 1.00 96.19 85 THR A CA 1
ATOM 654 C C . THR A 1 85 ? -14.009 -3.625 8.559 1.00 96.19 85 THR A C 1
ATOM 656 O O . THR A 1 85 ? -13.870 -4.786 8.953 1.00 96.19 85 THR A O 1
ATOM 659 N N . ILE A 1 86 ? -13.039 -2.706 8.578 1.00 96.94 86 ILE A N 1
ATOM 660 C CA . ILE A 1 86 ? -11.693 -2.835 9.163 1.00 96.94 86 ILE A CA 1
ATOM 661 C C . ILE A 1 86 ? -11.243 -1.507 9.811 1.00 96.94 86 ILE A C 1
ATOM 663 O O . ILE A 1 86 ? -10.058 -1.204 9.842 1.00 96.94 86 ILE A O 1
ATOM 667 N N . ASP A 1 87 ? -12.194 -0.713 10.309 1.00 96.69 87 ASP A N 1
ATOM 668 C CA . ASP A 1 87 ? -11.985 0.614 10.925 1.00 96.69 87 ASP A CA 1
ATOM 669 C C . ASP A 1 87 ? -11.322 0.568 12.319 1.00 96.69 87 ASP A C 1
ATOM 671 O O . ASP A 1 87 ? -11.049 1.603 12.923 1.00 96.69 87 ASP A O 1
ATOM 675 N N . THR A 1 88 ? -11.044 -0.627 12.846 1.00 96.94 88 THR A N 1
ATOM 676 C CA . THR A 1 88 ? -10.222 -0.819 14.046 1.00 96.94 88 THR A CA 1
ATOM 677 C C . THR A 1 88 ? -9.156 -1.887 13.802 1.00 96.94 88 THR A C 1
ATOM 679 O O . THR A 1 88 ? -9.381 -2.797 12.987 1.00 96.94 88 THR A O 1
ATOM 682 N N . PRO A 1 89 ? -8.019 -1.842 14.525 1.00 96.25 89 PRO A N 1
ATOM 683 C CA . PRO A 1 89 ? -6.990 -2.875 14.435 1.00 96.25 89 PRO A CA 1
ATOM 684 C C . PRO A 1 89 ? -7.540 -4.287 14.669 1.00 96.25 89 PRO A C 1
ATOM 686 O O . PRO A 1 89 ? -7.201 -5.208 13.937 1.00 96.25 89 PRO A O 1
ATOM 689 N N . GLU A 1 90 ? -8.468 -4.474 15.608 1.00 97.50 90 GLU A N 1
ATOM 690 C CA . GLU A 1 90 ? -9.050 -5.786 15.922 1.00 97.50 90 GLU A CA 1
ATOM 691 C C . GLU A 1 90 ? -9.875 -6.339 14.752 1.00 97.50 90 GLU A C 1
ATOM 693 O O . GLU A 1 90 ? -9.800 -7.528 14.429 1.00 97.50 90 GLU A O 1
ATOM 698 N N . LYS A 1 91 ? -10.649 -5.478 14.078 1.00 97.62 91 LYS A N 1
ATOM 699 C CA . LYS A 1 91 ? -11.399 -5.864 12.874 1.00 97.62 91 LYS A CA 1
ATOM 700 C C . LYS A 1 91 ? -10.467 -6.160 11.702 1.00 97.62 91 LYS A C 1
ATOM 702 O O . LYS A 1 91 ? -10.748 -7.080 10.926 1.00 97.62 91 LYS A O 1
ATOM 707 N N . PHE A 1 92 ? -9.372 -5.408 11.571 1.00 97.88 92 PHE A N 1
ATOM 708 C CA . PHE A 1 92 ? -8.328 -5.698 10.594 1.00 97.88 92 PHE A CA 1
ATOM 709 C C . PHE A 1 92 ? -7.696 -7.068 10.859 1.00 97.88 92 PHE A C 1
ATOM 711 O O . PHE A 1 92 ? -7.696 -7.906 9.957 1.00 97.88 92 PHE A O 1
ATOM 718 N N . GLU A 1 93 ? -7.272 -7.349 12.095 1.00 97.44 93 GLU A N 1
ATOM 719 C CA . GLU A 1 93 ? -6.688 -8.637 12.487 1.00 97.44 93 GLU A CA 1
ATOM 720 C C . GLU A 1 93 ? -7.625 -9.810 12.207 1.00 97.44 93 GLU A C 1
ATOM 722 O O . GLU A 1 93 ? -7.226 -10.794 11.578 1.00 97.44 93 GLU A O 1
ATOM 727 N N . ALA A 1 94 ? -8.906 -9.678 12.565 1.00 98.19 94 ALA A N 1
ATOM 728 C CA . ALA A 1 94 ? -9.918 -10.701 12.303 1.00 98.19 94 ALA A CA 1
ATOM 729 C C . ALA A 1 94 ? -10.052 -11.050 10.806 1.00 98.19 94 ALA A C 1
ATOM 731 O O . ALA A 1 94 ? -10.499 -12.143 10.447 1.00 98.19 94 ALA A O 1
ATOM 732 N N . ARG A 1 95 ? -9.662 -10.132 9.913 1.00 97.38 95 ARG A N 1
ATOM 733 C CA . ARG A 1 95 ? -9.713 -10.299 8.454 1.00 97.38 95 ARG A CA 1
ATOM 734 C C . ARG A 1 95 ? -8.337 -10.390 7.798 1.00 97.38 95 ARG A C 1
ATOM 736 O O . ARG A 1 95 ? -8.283 -10.631 6.589 1.00 97.38 95 ARG A O 1
ATOM 743 N N . ARG A 1 96 ? -7.235 -10.268 8.544 1.00 96.81 96 ARG A N 1
ATOM 744 C CA . ARG A 1 96 ? -5.870 -10.157 8.005 1.00 96.81 96 ARG A CA 1
ATOM 745 C C . ARG A 1 96 ? -5.557 -11.273 7.023 1.00 96.81 96 ARG A C 1
ATOM 747 O O . ARG A 1 96 ? -5.174 -11.014 5.887 1.00 96.81 96 ARG A O 1
ATOM 754 N N . LEU A 1 97 ? -5.796 -12.523 7.416 1.00 97.62 97 LEU A N 1
ATOM 755 C CA . LEU A 1 97 ? -5.487 -13.677 6.571 1.00 97.62 97 LEU A CA 1
ATOM 756 C C . LEU A 1 97 ? -6.336 -13.721 5.287 1.00 97.62 97 LEU A C 1
ATOM 758 O O . LEU A 1 97 ? -5.883 -14.226 4.259 1.00 97.62 97 LEU A O 1
ATOM 762 N N . LEU A 1 98 ? -7.573 -13.220 5.324 1.00 97.12 98 LEU A N 1
ATOM 763 C CA . LEU A 1 98 ? -8.412 -13.097 4.129 1.00 97.12 98 LEU A CA 1
ATOM 764 C C . LEU A 1 98 ? -7.846 -12.035 3.177 1.00 97.12 98 LEU A C 1
ATOM 766 O O . LEU A 1 98 ? -7.765 -12.279 1.973 1.00 97.12 98 LEU A O 1
ATOM 770 N N . LEU A 1 99 ? -7.455 -10.875 3.709 1.00 96.00 99 LEU A N 1
ATOM 771 C CA . LEU A 1 99 ? -6.887 -9.777 2.925 1.00 96.00 99 LEU A CA 1
ATOM 772 C C . LEU A 1 99 ? -5.527 -10.172 2.333 1.00 96.00 99 LEU A C 1
ATOM 774 O O . LEU A 1 99 ? -5.330 -10.036 1.125 1.00 96.00 99 LEU A O 1
ATOM 778 N N . ALA A 1 100 ? -4.645 -10.772 3.136 1.00 96.19 100 ALA A N 1
ATOM 779 C CA . ALA A 1 100 ? -3.344 -11.272 2.699 1.00 96.19 100 ALA A CA 1
ATOM 780 C C . ALA A 1 100 ? -3.477 -12.283 1.550 1.00 96.19 100 ALA A C 1
ATOM 782 O O . ALA A 1 100 ? -2.834 -12.130 0.515 1.00 96.19 100 ALA A O 1
ATOM 783 N N . ARG A 1 101 ? -4.403 -13.249 1.652 1.00 97.25 101 ARG A N 1
ATOM 784 C CA . ARG A 1 101 ? -4.668 -14.215 0.570 1.00 97.25 101 ARG A CA 1
ATOM 785 C C . ARG A 1 101 ? -5.089 -13.557 -0.745 1.00 97.25 101 ARG A C 1
ATOM 787 O O . ARG A 1 101 ? -4.726 -14.054 -1.809 1.00 97.25 101 ARG A O 1
ATOM 794 N N . ARG A 1 102 ? -5.834 -12.448 -0.704 1.00 95.44 102 ARG A N 1
ATOM 795 C CA . ARG A 1 102 ? -6.208 -11.692 -1.916 1.00 95.44 102 ARG A CA 1
ATOM 796 C C . ARG A 1 102 ? -4.997 -11.006 -2.547 1.00 95.44 102 ARG A C 1
ATOM 798 O O . ARG A 1 102 ? -4.865 -11.025 -3.772 1.00 95.44 102 ARG A O 1
ATOM 805 N N . VAL A 1 103 ? -4.112 -10.442 -1.724 1.00 93.75 103 VAL A N 1
ATOM 806 C CA . VAL A 1 103 ? -2.854 -9.839 -2.186 1.00 93.75 103 VAL A CA 1
ATOM 807 C C . VAL A 1 103 ? -1.952 -10.909 -2.797 1.00 93.75 103 VAL A C 1
ATOM 809 O O . VAL A 1 103 ? -1.569 -10.770 -3.952 1.00 93.75 103 VAL A O 1
ATOM 812 N N . TRP A 1 104 ? -1.712 -12.025 -2.105 1.00 94.94 104 TRP A N 1
ATOM 813 C CA . TRP A 1 104 ? -0.886 -13.127 -2.615 1.00 94.94 104 TRP A CA 1
ATOM 814 C C . TRP A 1 104 ? -1.432 -13.736 -3.901 1.00 94.94 104 TRP A C 1
ATOM 816 O O . TRP A 1 104 ? -0.672 -14.021 -4.821 1.00 94.94 104 TRP A O 1
ATOM 826 N N . LYS A 1 105 ? -2.757 -13.899 -3.999 1.00 96.12 105 LYS A N 1
ATOM 827 C CA . LYS A 1 105 ? -3.397 -14.328 -5.244 1.00 96.12 105 LYS A CA 1
ATOM 828 C C . LYS A 1 105 ? -3.080 -13.356 -6.380 1.00 96.12 105 LYS A C 1
ATOM 830 O O . LYS A 1 105 ? -2.693 -13.804 -7.451 1.00 96.12 105 LYS A O 1
ATOM 835 N N . THR A 1 106 ? -3.193 -12.052 -6.129 1.00 93.50 106 THR A N 1
ATOM 836 C CA . THR A 1 106 ? -2.864 -11.026 -7.128 1.00 93.50 106 THR A CA 1
ATOM 837 C C . THR A 1 106 ? -1.390 -11.096 -7.521 1.00 93.50 106 THR A C 1
ATOM 839 O O . THR A 1 106 ? -1.107 -11.128 -8.709 1.00 93.50 106 THR A O 1
ATOM 842 N N . MET A 1 107 ? -0.471 -11.195 -6.553 1.00 93.12 107 MET A N 1
ATOM 843 C CA . MET A 1 107 ? 0.966 -11.336 -6.822 1.00 93.12 107 MET A CA 1
ATOM 844 C C . MET A 1 107 ? 1.250 -12.567 -7.687 1.00 93.12 107 MET A C 1
ATOM 846 O O . MET A 1 107 ? 1.978 -12.472 -8.664 1.00 93.12 107 MET A O 1
ATOM 850 N N . LYS A 1 108 ? 0.621 -13.711 -7.395 1.00 93.75 108 LYS A N 1
ATOM 851 C CA . LYS A 1 108 ? 0.773 -14.929 -8.202 1.00 93.75 108 LYS A CA 1
ATOM 852 C C . LYS A 1 108 ? 0.212 -14.769 -9.618 1.00 93.75 108 LYS A C 1
ATOM 854 O O . LYS A 1 108 ? 0.841 -15.205 -10.574 1.00 93.75 108 LYS A O 1
AT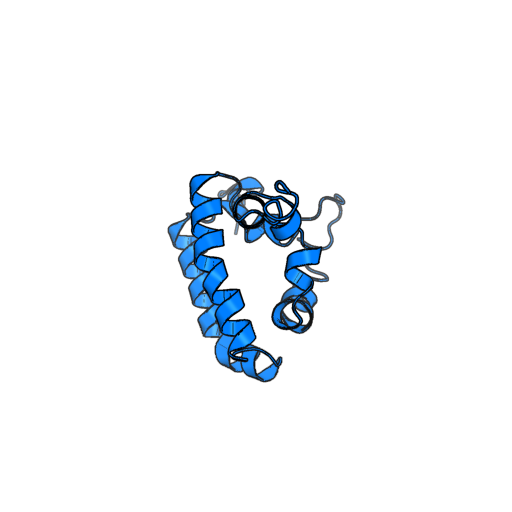OM 859 N N . GLU A 1 109 ? -0.960 -14.153 -9.763 1.00 95.31 109 GLU A N 1
ATOM 860 C CA . GLU A 1 109 ? -1.594 -13.897 -11.067 1.00 95.31 109 GLU A CA 1
ATOM 861 C C . GLU A 1 109 ? -0.797 -12.914 -11.932 1.00 95.31 109 GLU A C 1
ATOM 863 O O . GLU A 1 109 ? -0.879 -12.968 -13.157 1.00 95.31 109 GLU A O 1
ATOM 868 N N . THR A 1 110 ? -0.040 -12.010 -11.309 1.00 93.94 110 THR A N 1
ATOM 869 C CA . THR A 1 110 ? 0.789 -11.018 -12.000 1.00 93.94 110 THR A CA 1
ATOM 870 C C . THR A 1 110 ? 2.258 -11.409 -12.077 1.00 93.94 110 THR A C 1
ATOM 872 O O . THR A 1 110 ? 3.061 -10.564 -12.467 1.00 93.94 110 THR A O 1
ATOM 875 N N . ASP A 1 111 ? 2.606 -12.649 -11.714 1.00 92.94 111 ASP A N 1
ATOM 876 C CA . ASP A 1 111 ? 3.989 -13.138 -11.665 1.00 92.94 111 ASP A CA 1
ATOM 877 C C . ASP A 1 111 ? 4.917 -12.192 -10.876 1.00 92.94 111 ASP A C 1
ATOM 879 O O . ASP A 1 111 ? 6.012 -11.832 -11.299 1.00 92.94 111 ASP A O 1
ATOM 883 N N . SER A 1 112 ? 4.419 -11.692 -9.742 1.00 93.25 112 SER A N 1
ATOM 884 C CA . SER A 1 112 ? 5.102 -10.751 -8.850 1.00 93.25 112 SER A CA 1
ATOM 885 C C . SER A 1 112 ? 5.702 -9.543 -9.582 1.00 93.25 112 SER A C 1
ATOM 887 O O . SER A 1 112 ? 6.761 -9.050 -9.195 1.00 93.25 112 SER A O 1
ATOM 889 N N . ARG A 1 113 ? 5.033 -9.056 -10.641 1.00 93.88 113 ARG A N 1
ATOM 890 C CA . ARG A 1 113 ? 5.474 -7.940 -11.503 1.00 93.88 113 ARG A CA 1
ATOM 891 C C . ARG A 1 113 ? 6.073 -6.764 -10.731 1.00 93.88 113 ARG A C 1
ATOM 893 O O . ARG A 1 113 ? 7.074 -6.200 -11.158 1.00 93.88 113 ARG A O 1
ATOM 900 N N . GLU A 1 114 ? 5.447 -6.369 -9.630 1.00 93.38 114 GLU A N 1
ATOM 901 C CA . GLU A 1 114 ? 5.872 -5.239 -8.804 1.00 93.38 114 GLU A CA 1
ATOM 902 C C . GLU A 1 114 ? 7.190 -5.528 -8.065 1.00 93.38 114 GLU A C 1
ATOM 904 O O . GLU A 1 114 ? 8.056 -4.660 -7.999 1.00 93.38 114 GLU A O 1
ATOM 909 N N . CYS A 1 115 ? 7.402 -6.765 -7.608 1.00 92.69 115 CYS A N 1
ATOM 910 C CA . CYS A 1 115 ? 8.669 -7.203 -7.017 1.00 92.69 115 CYS A CA 1
ATOM 911 C C . CYS A 1 115 ? 9.772 -7.281 -8.082 1.00 92.69 115 CYS A C 1
ATOM 913 O O . CYS A 1 115 ? 10.861 -6.736 -7.901 1.00 92.69 115 CYS A O 1
ATOM 915 N N . ARG A 1 116 ? 9.466 -7.896 -9.232 1.00 91.12 116 ARG A N 1
ATOM 916 C CA . ARG A 1 116 ? 10.414 -8.113 -10.341 1.00 91.12 116 ARG A CA 1
ATOM 917 C C . ARG A 1 116 ? 10.857 -6.822 -11.035 1.00 91.12 116 ARG A C 1
ATOM 919 O O . ARG A 1 116 ? 11.821 -6.818 -11.789 1.00 91.12 116 ARG A O 1
ATOM 926 N N . GLY A 1 117 ? 10.168 -5.709 -10.775 1.00 88.81 117 GLY A N 1
ATOM 927 C CA . GLY A 1 117 ? 10.598 -4.383 -11.220 1.00 88.81 117 GLY A CA 1
ATOM 928 C C . GLY A 1 117 ? 11.884 -3.892 -10.546 1.00 88.81 117 GLY A C 1
ATOM 929 O O . GLY A 1 117 ? 12.532 -2.993 -11.081 1.00 88.81 117 GLY A O 1
ATOM 930 N N . CYS A 1 118 ? 12.245 -4.469 -9.396 1.00 89.44 118 CYS A N 1
ATOM 931 C CA . CYS A 1 118 ? 13.441 -4.123 -8.624 1.00 89.44 118 CYS A CA 1
ATOM 93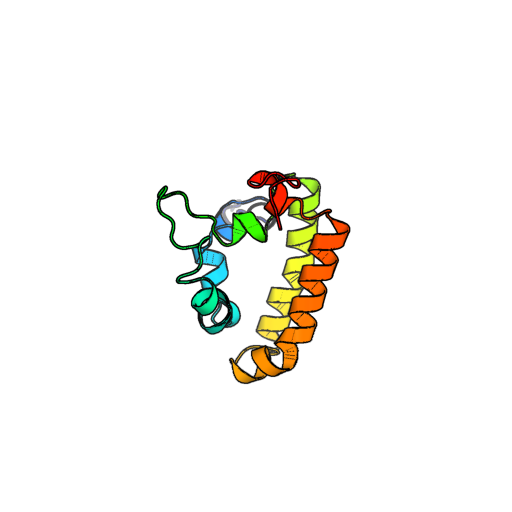2 C C . CYS A 1 118 ? 14.315 -5.341 -8.283 1.00 89.44 118 CYS A C 1
ATOM 934 O O . CYS A 1 118 ? 15.504 -5.174 -8.026 1.00 89.44 118 CYS A O 1
ATOM 936 N N . HIS A 1 119 ? 13.737 -6.543 -8.260 1.00 89.69 119 HIS A N 1
ATOM 937 C CA . HIS A 1 119 ? 14.417 -7.784 -7.905 1.00 89.69 119 HIS A CA 1
ATOM 938 C C . HIS A 1 119 ? 14.546 -8.712 -9.111 1.00 89.69 119 HIS A C 1
ATOM 940 O O . HIS A 1 119 ? 13.607 -8.862 -9.892 1.00 89.69 119 HIS A O 1
ATOM 946 N N . ASP A 1 120 ? 15.687 -9.386 -9.222 1.00 87.00 120 ASP A N 1
ATOM 947 C CA . ASP A 1 120 ? 15.836 -10.499 -10.152 1.00 87.00 120 ASP A CA 1
ATOM 948 C C . ASP A 1 120 ? 15.229 -11.770 -9.543 1.00 87.00 120 ASP A C 1
ATOM 950 O O . ASP A 1 120 ? 15.480 -12.083 -8.379 1.00 87.00 120 ASP A O 1
ATOM 954 N N . SER A 1 121 ? 14.434 -12.506 -10.320 1.00 78.06 121 SER A N 1
ATOM 955 C CA . SER A 1 121 ? 13.766 -13.729 -9.862 1.00 78.06 121 SER A CA 1
ATOM 956 C C . SER A 1 121 ? 14.722 -14.852 -9.461 1.00 78.06 121 SER A C 1
ATOM 958 O O . SER A 1 121 ? 14.348 -15.669 -8.632 1.00 78.06 121 SER A O 1
ATOM 960 N N . GLU A 1 122 ? 15.929 -14.907 -10.029 1.00 79.25 122 GLU A N 1
ATOM 961 C CA . GLU A 1 122 ? 16.954 -15.887 -9.642 1.00 79.25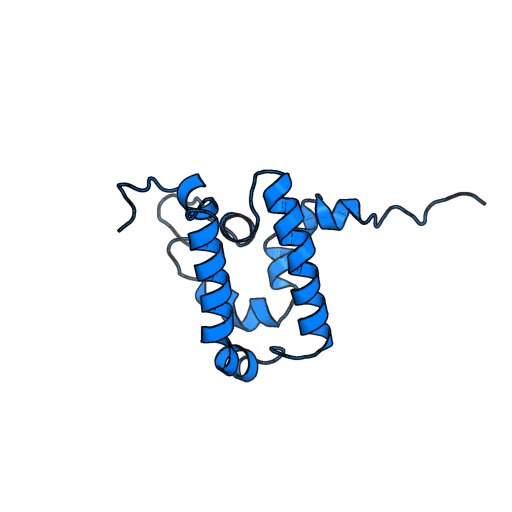 122 GLU A CA 1
ATOM 962 C C . GLU A 1 122 ? 17.618 -15.529 -8.306 1.00 79.25 122 GLU A C 1
ATOM 964 O O . GLU A 1 122 ? 18.273 -16.365 -7.695 1.00 79.25 122 GLU A O 1
ATOM 969 N N . SER A 1 123 ? 17.454 -14.283 -7.852 1.00 76.00 123 SER A N 1
ATOM 970 C CA . SER A 1 123 ? 18.019 -13.755 -6.603 1.00 76.00 123 SER A CA 1
ATOM 971 C C . SER A 1 123 ? 16.960 -13.523 -5.514 1.00 76.00 123 SER A C 1
ATOM 973 O O . SER A 1 123 ? 17.249 -12.872 -4.508 1.00 76.00 123 SER A O 1
ATOM 975 N N . MET A 1 124 ? 15.727 -13.995 -5.725 1.00 70.25 124 MET A N 1
ATOM 976 C CA . MET A 1 124 ? 14.634 -13.955 -4.751 1.00 70.25 124 MET A CA 1
ATOM 977 C C . MET A 1 124 ? 14.405 -15.362 -4.184 1.00 70.25 124 MET A C 1
ATOM 979 O O . MET A 1 124 ? 13.772 -16.180 -4.848 1.00 70.25 124 MET A O 1
ATOM 983 N N . ASP A 1 125 ? 14.900 -15.611 -2.968 1.00 58.53 125 ASP A N 1
ATOM 984 C CA . ASP A 1 125 ? 14.597 -16.812 -2.167 1.00 58.53 125 ASP A CA 1
ATOM 985 C C . ASP A 1 125 ? 13.287 -16.666 -1.368 1.00 58.53 125 ASP A C 1
ATOM 987 O O . ASP A 1 125 ? 13.017 -15.552 -0.849 1.00 58.53 125 ASP A O 1
#

Sequence (125 aa):
MGTILGGCSFDAMLTGKTADAEAYCISCHELRDTVYQEYLGTIHHFNRTGVRATCPDCHIPRPLFPKLARKVRAVNDLYQHVAGTIDTPEKFEARRLLLARRVWKTMKETDSRECRGCHDSESMD

Radius of gyration: 16.51 Å; chains: 1; bounding box: 44×49×34 Å